Protein AF-A0A952S1M7-F1 (afdb_monomer_lite)

Sequence (148 aa):
MSSLLSVTELRQRFDIDTDVESDRLEPHIQAAERRLRKWVGDTQFEAAVALTGNETDDHALVTDLKNAQAHLAFHFVIYGLNYPFTSKGIVATVMSGEGKEMRKFLTPAETQAVAVQMLELAREIAEPYMLLDGTPTGSFEVVSDGEC

Structure (mmCIF, N/CA/C/O backbone):
data_AF-A0A952S1M7-F1
#
_entry.id   AF-A0A952S1M7-F1
#
loop_
_atom_site.group_PDB
_atom_site.id
_atom_site.type_symbol
_atom_site.label_atom_id
_atom_site.label_alt_id
_atom_site.label_comp_id
_atom_site.label_asym_id
_atom_site.label_entity_id
_atom_site.label_seq_id
_atom_site.pdbx_PDB_ins_code
_atom_site.Cartn_x
_atom_site.Cartn_y
_atom_site.Cartn_z
_atom_site.occupancy
_atom_site.B_iso_or_equiv
_atom_site.auth_seq_id
_atom_site.auth_comp_id
_atom_site.auth_asym_id
_atom_site.auth_atom_id
_atom_site.pdbx_PDB_model_num
ATOM 1 N N . MET A 1 1 ? 1.057 -15.656 -8.505 1.00 43.47 1 MET A N 1
ATOM 2 C CA . MET A 1 1 ? 0.992 -14.202 -8.765 1.00 43.47 1 MET A CA 1
ATOM 3 C C . MET A 1 1 ? 2.174 -13.581 -8.058 1.00 43.47 1 MET A C 1
ATOM 5 O O . MET A 1 1 ? 2.394 -13.929 -6.906 1.00 43.47 1 MET A O 1
ATOM 9 N N . SER A 1 2 ? 2.966 -12.774 -8.754 1.00 56.00 2 SER A N 1
ATOM 10 C CA . SER A 1 2 ? 4.157 -12.155 -8.177 1.00 56.00 2 SER A CA 1
ATOM 11 C C . SER A 1 2 ? 3.783 -10.759 -7.677 1.00 56.00 2 SER A C 1
ATOM 13 O O . SER A 1 2 ? 3.320 -9.940 -8.465 1.00 56.00 2 SER A O 1
ATOM 15 N N . SER A 1 3 ? 3.894 -10.538 -6.367 1.00 68.81 3 SER A N 1
ATOM 16 C CA . SER A 1 3 ? 3.562 -9.281 -5.685 1.00 68.81 3 SER A CA 1
ATOM 17 C C . SER A 1 3 ? 4.843 -8.701 -5.094 1.00 68.81 3 SER A C 1
ATOM 19 O O . SER A 1 3 ? 5.643 -9.455 -4.542 1.00 68.81 3 SER A O 1
ATOM 21 N N . LEU A 1 4 ? 5.022 -7.377 -5.158 1.00 82.38 4 LEU A N 1
ATOM 22 C CA . LEU A 1 4 ? 6.155 -6.696 -4.509 1.00 82.38 4 LEU A CA 1
ATOM 23 C C . LEU A 1 4 ? 6.094 -6.797 -2.979 1.00 82.38 4 LEU A C 1
ATOM 25 O O . LEU A 1 4 ? 7.104 -6.610 -2.302 1.00 82.38 4 LEU A O 1
ATOM 29 N N . LEU A 1 5 ? 4.900 -7.051 -2.437 1.00 88.00 5 LEU A N 1
ATOM 30 C CA . LEU A 1 5 ? 4.610 -7.034 -1.012 1.00 88.00 5 LEU A CA 1
ATOM 31 C C . LEU A 1 5 ? 3.941 -8.338 -0.571 1.00 88.00 5 LEU A C 1
ATOM 33 O O . LEU A 1 5 ? 2.913 -8.742 -1.125 1.00 88.00 5 LEU A O 1
ATOM 37 N N . SER A 1 6 ? 4.494 -8.955 0.469 1.00 89.31 6 SER A N 1
ATOM 38 C CA . SER A 1 6 ? 3.893 -10.091 1.174 1.00 89.31 6 SER A CA 1
ATOM 39 C C . SER A 1 6 ? 3.122 -9.661 2.430 1.00 89.31 6 SER A C 1
ATOM 41 O O . SER A 1 6 ? 3.335 -8.579 2.980 1.00 89.31 6 SER A O 1
ATOM 43 N N . VAL A 1 7 ? 2.251 -10.542 2.938 1.00 87.06 7 VAL A N 1
ATOM 44 C CA . VAL A 1 7 ? 1.542 -10.326 4.214 1.00 87.06 7 VAL A CA 1
ATOM 45 C C . VAL A 1 7 ? 2.526 -10.155 5.375 1.00 87.06 7 VAL A C 1
ATOM 47 O O . VAL A 1 7 ? 2.346 -9.267 6.205 1.00 87.06 7 VAL A O 1
ATOM 50 N N . THR A 1 8 ? 3.584 -10.969 5.426 1.00 88.06 8 THR A N 1
ATOM 51 C CA . THR A 1 8 ? 4.609 -10.903 6.479 1.00 88.06 8 THR A CA 1
ATOM 52 C C . THR A 1 8 ? 5.290 -9.538 6.518 1.00 88.06 8 THR A C 1
ATOM 54 O O . THR A 1 8 ? 5.433 -8.953 7.589 1.00 88.06 8 THR A O 1
ATOM 57 N N . GLU A 1 9 ? 5.655 -8.995 5.359 1.00 87.06 9 GLU A N 1
ATOM 58 C CA . GLU A 1 9 ? 6.293 -7.678 5.266 1.00 87.06 9 GLU A CA 1
ATOM 59 C C . GLU A 1 9 ? 5.338 -6.549 5.648 1.00 87.06 9 GLU A C 1
ATOM 61 O O . GLU A 1 9 ? 5.742 -5.616 6.342 1.00 87.06 9 GLU A O 1
ATOM 66 N N . LEU A 1 10 ? 4.065 -6.640 5.247 1.00 85.38 10 LEU A N 1
ATOM 67 C CA . LEU A 1 10 ? 3.051 -5.668 5.649 1.00 85.38 10 LEU A CA 1
ATOM 68 C C . LEU A 1 10 ? 2.894 -5.637 7.178 1.00 85.38 10 LEU A C 1
ATOM 70 O O . LEU A 1 10 ? 2.843 -4.556 7.763 1.00 85.38 10 LEU A O 1
ATOM 74 N N . ARG A 1 11 ? 2.869 -6.809 7.827 1.00 82.31 11 ARG A N 1
ATOM 75 C CA . ARG A 1 11 ? 2.803 -6.904 9.293 1.00 82.31 11 ARG A CA 1
ATOM 76 C C . ARG A 1 11 ? 4.016 -6.290 9.962 1.00 82.31 11 ARG A C 1
ATOM 78 O O . ARG A 1 11 ? 3.847 -5.466 10.847 1.00 82.31 11 ARG A O 1
ATOM 85 N N . GLN A 1 12 ? 5.215 -6.673 9.531 1.00 83.00 12 GLN A N 1
ATOM 86 C CA . GLN A 1 12 ? 6.461 -6.175 10.115 1.00 83.00 12 GLN A CA 1
ATOM 87 C C . GLN A 1 12 ? 6.584 -4.656 9.985 1.00 83.00 12 GLN A C 1
ATOM 89 O O . GLN A 1 12 ? 7.055 -3.994 10.902 1.00 83.00 12 GLN A O 1
ATOM 94 N N . ARG A 1 13 ? 6.147 -4.096 8.853 1.00 83.75 13 ARG A N 1
ATOM 95 C CA . ARG A 1 13 ? 6.265 -2.663 8.579 1.00 83.75 13 ARG A CA 1
ATOM 96 C C . ARG A 1 13 ? 5.311 -1.798 9.400 1.00 83.75 13 ARG A C 1
ATOM 98 O O . ARG A 1 13 ? 5.680 -0.680 9.743 1.00 83.75 13 ARG A O 1
ATOM 105 N N . PHE A 1 14 ? 4.108 -2.289 9.685 1.00 82.00 14 PHE A N 1
ATOM 106 C CA . PHE A 1 14 ? 3.069 -1.518 10.380 1.00 82.00 14 PHE A CA 1
ATOM 107 C C . PHE A 1 14 ? 2.670 -2.099 11.737 1.00 82.00 14 PHE A C 1
ATOM 109 O O . PHE A 1 14 ? 1.638 -1.709 12.276 1.00 82.00 14 PHE A O 1
ATOM 116 N N . ASP A 1 15 ? 3.467 -3.025 12.272 1.00 76.81 15 ASP A N 1
ATOM 117 C CA . ASP A 1 15 ? 3.229 -3.691 13.556 1.00 76.81 15 ASP A CA 1
ATOM 118 C C . ASP A 1 15 ? 1.805 -4.279 13.669 1.00 76.81 15 ASP A C 1
ATOM 120 O O . ASP A 1 15 ? 1.080 -4.085 14.645 1.00 76.81 15 ASP A O 1
ATOM 124 N N . ILE A 1 16 ? 1.353 -4.961 12.607 1.00 77.50 16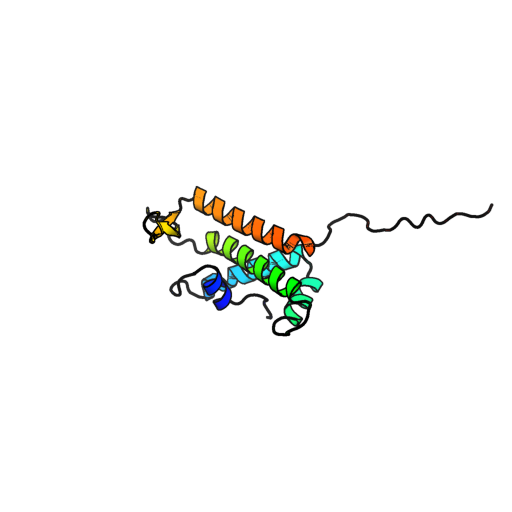 ILE A N 1
ATOM 125 C CA . ILE A 1 16 ? 0.014 -5.569 12.576 1.00 77.50 16 ILE A CA 1
ATOM 126 C C . ILE A 1 16 ? 0.046 -6.891 13.341 1.00 77.50 16 ILE A C 1
ATOM 128 O O . ILE A 1 16 ? 0.708 -7.845 12.917 1.00 77.50 16 ILE A O 1
ATOM 132 N N . ASP A 1 17 ? -0.747 -6.956 14.411 1.00 76.69 17 ASP A N 1
ATOM 133 C CA . ASP A 1 17 ? -0.885 -8.125 15.280 1.00 76.69 17 ASP A CA 1
ATOM 134 C C . ASP A 1 17 ? -1.172 -9.413 14.489 1.00 76.69 17 ASP A C 1
ATOM 136 O O . ASP A 1 17 ? -1.976 -9.433 13.548 1.00 76.69 17 ASP A O 1
ATOM 140 N N . THR A 1 18 ? -0.513 -10.503 14.880 1.00 75.00 18 THR A N 1
ATOM 141 C CA . THR A 1 18 ? -0.686 -11.843 14.308 1.00 75.00 18 THR A CA 1
ATOM 142 C C . THR A 1 18 ? -2.110 -12.381 14.430 1.00 75.00 18 THR A C 1
ATOM 144 O O . THR A 1 18 ? -2.487 -13.223 13.617 1.00 75.00 18 THR A O 1
ATOM 147 N N . ASP A 1 19 ? -2.909 -11.864 15.367 1.00 74.31 19 ASP A N 1
ATOM 148 C CA . ASP A 1 19 ? -4.323 -12.218 15.549 1.00 74.31 19 ASP A CA 1
ATOM 149 C C . ASP A 1 19 ? -5.213 -11.785 14.372 1.00 74.31 19 ASP A C 1
ATOM 151 O O . ASP A 1 19 ? -6.301 -12.327 14.162 1.00 74.31 19 ASP A O 1
ATOM 155 N N . VAL A 1 20 ? -4.783 -10.802 13.575 1.00 75.56 20 VAL A N 1
ATOM 156 C CA . VAL A 1 20 ? -5.457 -10.485 12.311 1.00 75.56 20 VAL A CA 1
ATOM 157 C C . VAL A 1 20 ? -5.130 -11.597 11.327 1.00 75.56 20 VAL A C 1
ATOM 159 O O . VAL A 1 20 ? -3.975 -11.728 10.961 1.00 75.56 20 VAL A O 1
ATOM 162 N N . GLU A 1 21 ? -6.098 -12.378 10.858 1.00 77.75 21 GLU A N 1
ATOM 163 C CA . GLU A 1 21 ? -5.841 -13.461 9.895 1.00 77.75 21 GLU A CA 1
ATOM 164 C C . GLU A 1 21 ? -5.286 -12.942 8.554 1.00 77.75 21 GLU A C 1
ATOM 166 O O . GLU A 1 21 ? -5.701 -11.895 8.051 1.00 77.75 21 GLU A O 1
ATOM 171 N N . SER A 1 22 ? -4.352 -13.685 7.949 1.00 81.00 22 SER A N 1
ATOM 172 C CA . SER A 1 22 ? -3.709 -13.305 6.679 1.00 81.00 22 SER A CA 1
ATOM 173 C C . SER A 1 22 ? -4.710 -13.134 5.532 1.00 81.00 22 SER A C 1
ATOM 175 O O . SER A 1 22 ? -4.612 -12.158 4.788 1.00 81.00 22 SER A O 1
ATOM 177 N N . ASP A 1 23 ? -5.733 -13.987 5.469 1.00 83.81 23 ASP A N 1
ATOM 178 C CA . ASP A 1 23 ? -6.815 -13.945 4.475 1.00 83.81 23 ASP A CA 1
ATOM 179 C C . ASP A 1 23 ? -7.614 -12.630 4.519 1.00 83.81 23 ASP A C 1
ATOM 181 O O . ASP A 1 23 ? -8.260 -12.247 3.543 1.00 83.81 23 ASP A O 1
ATOM 185 N N . ARG A 1 24 ? -7.554 -11.890 5.637 1.00 82.12 24 ARG A N 1
ATOM 186 C CA . ARG A 1 24 ? -8.164 -10.558 5.761 1.00 82.12 24 ARG A CA 1
ATOM 187 C C . ARG A 1 24 ? -7.269 -9.443 5.226 1.00 82.12 24 ARG A C 1
ATOM 189 O O . ARG A 1 24 ? -7.773 -8.372 4.908 1.00 82.12 24 ARG A O 1
ATOM 196 N N . LEU A 1 25 ? -5.960 -9.669 5.125 1.00 85.12 25 LEU A N 1
ATOM 197 C CA . LEU A 1 25 ? -4.978 -8.693 4.640 1.00 85.12 25 LEU A CA 1
ATOM 198 C C . LEU A 1 25 ? -4.731 -8.826 3.133 1.00 85.12 25 LEU A C 1
ATOM 200 O O . LEU A 1 25 ? -4.546 -7.819 2.446 1.00 85.12 25 LEU A O 1
ATOM 204 N N . GLU A 1 26 ? -4.769 -10.046 2.599 1.00 90.38 26 GLU A N 1
ATOM 205 C CA . GLU A 1 26 ? -4.526 -10.323 1.178 1.00 90.38 26 GLU A CA 1
ATOM 206 C C . GLU A 1 26 ? -5.407 -9.509 0.212 1.00 90.38 26 GLU A C 1
ATOM 208 O O . GLU A 1 26 ? -4.857 -8.931 -0.732 1.00 90.38 26 GLU A O 1
ATOM 213 N N . PRO A 1 27 ? -6.731 -9.349 0.431 1.00 89.75 27 PRO A N 1
ATOM 214 C CA . PRO A 1 27 ? -7.569 -8.545 -0.459 1.00 89.75 27 PRO A CA 1
ATOM 215 C C . PRO A 1 27 ? -7.129 -7.079 -0.532 1.00 89.75 27 PRO A C 1
ATOM 217 O O . PRO A 1 27 ? -7.266 -6.438 -1.579 1.00 89.75 27 PRO A O 1
ATOM 220 N N . HIS A 1 28 ? -6.576 -6.544 0.559 1.00 90.38 28 HIS A N 1
ATOM 221 C CA . HIS A 1 28 ? -6.081 -5.172 0.636 1.00 90.38 28 HIS A CA 1
ATOM 222 C C . HIS A 1 28 ? -4.734 -5.009 -0.063 1.00 90.38 28 HIS A C 1
ATOM 224 O O . HIS A 1 28 ? -4.541 -4.023 -0.773 1.00 90.38 28 HIS A O 1
ATOM 230 N N . ILE A 1 29 ? -3.849 -6.003 0.047 1.00 91.69 29 ILE A N 1
ATOM 231 C CA . ILE A 1 29 ? -2.599 -6.052 -0.724 1.00 91.69 29 ILE A CA 1
ATOM 232 C C . ILE A 1 29 ? -2.908 -6.102 -2.225 1.00 91.69 29 ILE A C 1
ATOM 234 O O . ILE A 1 29 ? -2.321 -5.345 -2.997 1.00 91.69 29 ILE A O 1
ATOM 238 N N . GLN A 1 30 ? -3.882 -6.915 -2.641 1.00 91.81 30 GLN A N 1
ATOM 239 C CA . GLN A 1 30 ? -4.312 -6.987 -4.040 1.00 91.81 30 GLN A CA 1
ATOM 240 C C . GLN A 1 30 ? -4.987 -5.691 -4.515 1.00 91.81 30 GLN A C 1
ATOM 242 O O . GLN A 1 30 ? -4.824 -5.280 -5.664 1.00 91.81 30 GLN A O 1
ATOM 247 N N . ALA A 1 31 ? -5.769 -5.029 -3.659 1.00 91.38 31 ALA A N 1
ATOM 248 C CA . ALA A 1 31 ? -6.353 -3.727 -3.980 1.00 91.38 31 ALA A CA 1
ATOM 249 C C . ALA A 1 31 ? -5.272 -2.651 -4.160 1.00 91.38 31 ALA A C 1
ATOM 251 O O . ALA A 1 31 ? -5.344 -1.876 -5.117 1.00 91.38 31 ALA A O 1
ATOM 252 N N . ALA A 1 32 ? -4.260 -2.649 -3.291 1.00 92.56 32 ALA A N 1
ATOM 253 C CA . ALA A 1 32 ? -3.089 -1.789 -3.396 1.00 92.56 32 ALA A CA 1
ATOM 254 C C . ALA A 1 32 ? -2.302 -2.048 -4.680 1.00 92.56 32 ALA A C 1
ATOM 256 O O . ALA A 1 32 ? -1.997 -1.096 -5.390 1.00 92.56 32 ALA A O 1
ATOM 257 N N . GLU A 1 33 ? -2.063 -3.314 -5.030 1.00 92.94 33 GLU A N 1
ATOM 258 C CA . GLU A 1 33 ? -1.413 -3.698 -6.286 1.00 92.94 33 GLU A CA 1
ATOM 259 C C . GLU A 1 33 ? -2.160 -3.123 -7.494 1.00 92.94 33 GLU A C 1
ATOM 261 O O . GLU A 1 33 ? -1.586 -2.400 -8.306 1.00 92.94 33 GLU A O 1
ATOM 266 N N . ARG A 1 34 ? -3.472 -3.380 -7.589 1.00 92.62 34 ARG A N 1
ATOM 267 C CA . ARG A 1 34 ? -4.302 -2.871 -8.692 1.00 92.62 34 ARG A CA 1
ATOM 268 C C . ARG A 1 34 ? -4.289 -1.347 -8.768 1.00 92.62 34 ARG A C 1
ATOM 270 O O . ARG A 1 34 ? -4.367 -0.791 -9.861 1.00 92.62 34 ARG A O 1
ATOM 277 N N . ARG A 1 35 ? -4.255 -0.658 -7.623 1.00 92.88 35 ARG A N 1
ATOM 278 C CA . ARG A 1 35 ? -4.210 0.808 -7.582 1.00 92.88 35 ARG A CA 1
ATOM 279 C C . ARG A 1 35 ? -2.847 1.334 -8.018 1.00 92.88 35 ARG A C 1
ATOM 281 O O . ARG A 1 35 ? -2.820 2.271 -8.808 1.00 92.88 35 ARG A O 1
ATOM 288 N N . LEU A 1 36 ? -1.763 0.715 -7.560 1.00 92.81 36 LEU A N 1
ATOM 289 C CA . LEU A 1 36 ? -0.401 1.103 -7.907 1.00 92.81 36 LEU A CA 1
ATOM 290 C C . LEU A 1 36 ? -0.107 0.854 -9.390 1.00 92.81 36 LEU A C 1
ATOM 292 O O . LEU A 1 36 ? 0.394 1.753 -10.054 1.00 92.81 36 LEU A O 1
ATOM 296 N N . ARG A 1 37 ? -0.527 -0.289 -9.949 1.00 93.25 37 ARG A N 1
ATOM 297 C CA . ARG A 1 37 ? -0.460 -0.568 -11.398 1.00 93.25 37 ARG A CA 1
ATOM 298 C C . ARG A 1 37 ? -1.142 0.511 -12.238 1.00 93.25 37 ARG A C 1
ATOM 300 O O . ARG A 1 37 ? -0.618 0.912 -13.267 1.00 93.25 37 ARG A O 1
ATOM 307 N N . LYS A 1 38 ? -2.282 1.041 -11.780 1.00 91.62 38 LYS A N 1
ATOM 308 C CA . LYS A 1 38 ? -2.954 2.171 -12.449 1.00 91.62 38 LYS A CA 1
ATOM 309 C C . LYS A 1 38 ? -2.177 3.483 -12.362 1.00 91.62 38 LYS A C 1
ATOM 311 O O . LYS A 1 38 ? -2.416 4.355 -13.183 1.00 91.62 38 LYS A O 1
ATOM 316 N N . TRP A 1 39 ? -1.332 3.654 -11.349 1.00 91.88 39 TRP A N 1
ATOM 317 C CA . TRP A 1 39 ? -0.512 4.852 -11.195 1.00 91.88 39 TRP A CA 1
ATOM 318 C C . TRP A 1 39 ? 0.743 4.791 -12.050 1.00 91.88 39 TRP A C 1
ATOM 320 O O . TRP A 1 39 ? 1.005 5.749 -12.758 1.00 91.88 39 TRP A O 1
ATOM 330 N N . VAL A 1 40 ? 1.491 3.689 -12.006 1.00 90.56 40 VAL A N 1
ATOM 331 C CA . VAL A 1 40 ? 2.826 3.591 -12.632 1.00 90.56 40 VAL A CA 1
ATOM 332 C C . VAL A 1 40 ? 2.833 2.832 -13.963 1.00 90.56 40 VAL A C 1
ATOM 334 O O . VAL A 1 40 ? 3.827 2.831 -14.681 1.00 90.56 40 VAL A O 1
ATOM 337 N N . GLY A 1 41 ? 1.717 2.192 -14.313 1.00 90.75 41 GLY A N 1
ATOM 338 C CA . GLY A 1 41 ? 1.595 1.316 -15.474 1.00 90.75 41 GLY A CA 1
ATOM 339 C C . GLY A 1 41 ? 2.046 -0.118 -15.193 1.00 90.75 41 GLY A C 1
ATOM 340 O O . GLY A 1 41 ? 2.923 -0.373 -14.365 1.00 90.75 41 GLY A O 1
ATOM 341 N N . ASP A 1 42 ? 1.450 -1.073 -15.912 1.00 89.50 42 ASP A N 1
ATOM 342 C CA . ASP A 1 42 ? 1.762 -2.498 -15.748 1.00 89.50 42 ASP A CA 1
ATOM 343 C C . ASP A 1 42 ? 3.226 -2.811 -16.078 1.00 89.50 42 ASP A C 1
ATOM 345 O O . ASP A 1 42 ? 3.863 -3.556 -15.341 1.00 89.50 42 ASP A O 1
ATOM 349 N N . THR A 1 43 ? 3.795 -2.176 -17.110 1.00 87.00 43 THR A N 1
ATOM 350 C CA . THR A 1 43 ? 5.196 -2.378 -17.512 1.00 87.00 43 THR A CA 1
ATOM 351 C C . THR A 1 43 ? 6.178 -2.024 -16.395 1.00 87.00 43 THR A C 1
ATOM 353 O O . THR A 1 43 ? 7.063 -2.818 -16.081 1.00 87.00 43 THR A O 1
ATOM 356 N N . GLN A 1 44 ? 6.019 -0.852 -15.769 1.00 86.44 44 GLN A N 1
ATOM 357 C CA . GLN A 1 44 ? 6.914 -0.396 -14.701 1.00 86.44 44 GLN A CA 1
ATOM 358 C C . GLN A 1 44 ? 6.768 -1.268 -13.451 1.00 86.44 44 GLN A C 1
ATOM 360 O O . GLN A 1 44 ? 7.753 -1.609 -12.795 1.00 86.44 44 GLN A O 1
ATOM 365 N N . PHE A 1 45 ? 5.530 -1.661 -13.140 1.00 88.56 45 PHE A N 1
ATOM 366 C CA . PHE A 1 45 ? 5.246 -2.544 -12.019 1.00 88.56 45 PHE A CA 1
ATOM 367 C C . PHE A 1 45 ? 5.877 -3.931 -12.220 1.00 88.56 45 PHE A C 1
ATOM 369 O O . PHE A 1 45 ? 6.538 -4.448 -11.322 1.00 88.56 45 PHE A O 1
ATOM 376 N N . GLU A 1 46 ? 5.722 -4.530 -13.400 1.00 88.94 46 GLU A N 1
ATOM 377 C CA . GLU A 1 46 ? 6.291 -5.844 -13.717 1.00 88.94 46 GLU A CA 1
ATOM 378 C C . GLU A 1 46 ? 7.820 -5.825 -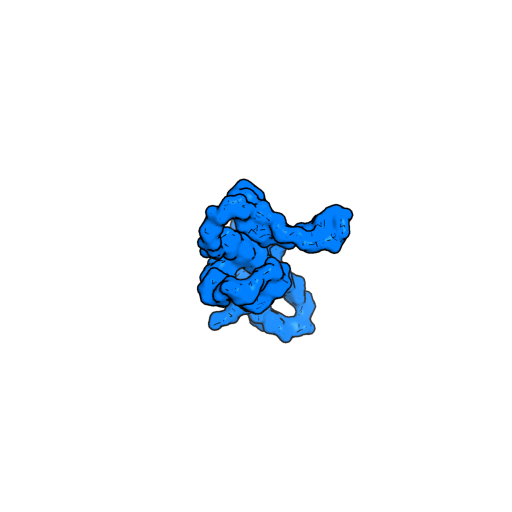13.772 1.00 88.94 46 GLU A C 1
ATOM 380 O O . GLU A 1 46 ? 8.450 -6.776 -13.304 1.00 88.94 46 GLU A O 1
ATOM 385 N N . ALA A 1 47 ? 8.421 -4.731 -14.249 1.00 84.69 47 ALA A N 1
ATOM 386 C CA . ALA A 1 47 ? 9.865 -4.527 -14.181 1.00 84.69 47 ALA A CA 1
ATOM 387 C C . ALA A 1 47 ? 10.363 -4.551 -12.726 1.00 84.69 47 ALA A C 1
ATOM 389 O O . ALA A 1 47 ? 11.290 -5.293 -12.404 1.00 84.69 47 ALA A O 1
ATOM 390 N N . ALA A 1 48 ? 9.700 -3.828 -11.819 1.00 86.75 48 ALA A N 1
ATOM 391 C CA . ALA A 1 48 ? 10.053 -3.840 -10.399 1.00 86.75 48 ALA A CA 1
ATOM 392 C C . ALA A 1 48 ? 9.880 -5.230 -9.759 1.00 86.75 48 ALA A C 1
ATOM 394 O O . ALA A 1 48 ? 10.696 -5.666 -8.944 1.00 86.75 48 ALA A O 1
ATOM 395 N N . VAL A 1 49 ? 8.839 -5.965 -10.154 1.00 87.00 49 VAL A N 1
ATOM 396 C CA . VAL A 1 49 ? 8.608 -7.334 -9.681 1.00 87.00 49 VAL A CA 1
ATOM 397 C C . VAL A 1 49 ? 9.727 -8.274 -10.134 1.00 87.00 49 VAL A C 1
ATOM 399 O O . VAL A 1 49 ? 10.215 -9.067 -9.331 1.00 87.00 49 VAL A O 1
ATOM 402 N N . ALA A 1 50 ? 10.165 -8.178 -11.390 1.00 84.69 50 ALA A N 1
ATOM 403 C CA . ALA A 1 50 ? 11.245 -9.005 -11.933 1.00 84.69 50 ALA A CA 1
ATOM 404 C C . ALA A 1 50 ? 12.605 -8.740 -11.261 1.00 84.69 50 ALA A C 1
ATOM 406 O O . ALA A 1 50 ? 13.463 -9.622 -11.226 1.00 84.69 50 ALA A O 1
ATOM 407 N N . LEU A 1 51 ? 12.790 -7.541 -10.710 1.00 82.44 51 LEU A N 1
ATOM 408 C CA . LEU A 1 51 ? 13.994 -7.126 -9.990 1.00 82.44 51 LEU A CA 1
ATOM 409 C C . LEU A 1 51 ? 13.961 -7.476 -8.492 1.00 82.44 51 LEU A C 1
ATOM 411 O O . LEU A 1 51 ? 14.966 -7.330 -7.798 1.00 82.44 51 LEU A O 1
ATOM 415 N N . THR A 1 52 ? 12.829 -7.959 -7.972 1.00 75.19 52 THR A N 1
ATOM 416 C CA . THR A 1 52 ? 12.694 -8.302 -6.552 1.00 75.19 52 THR A CA 1
ATOM 417 C C . THR A 1 52 ? 13.608 -9.480 -6.194 1.00 75.19 52 THR A C 1
ATOM 419 O O . THR A 1 52 ? 13.420 -10.591 -6.683 1.00 75.19 52 THR A O 1
ATOM 422 N N . GLY A 1 53 ? 14.583 -9.244 -5.310 1.00 65.69 53 GLY A N 1
ATOM 423 C CA . GLY A 1 53 ? 15.560 -10.250 -4.871 1.00 65.69 53 GLY A CA 1
ATOM 424 C C . GLY A 1 53 ? 16.901 -10.226 -5.614 1.00 65.69 53 GLY A C 1
ATOM 425 O O . GLY A 1 53 ? 17.769 -11.028 -5.281 1.00 65.69 53 GLY A O 1
ATOM 426 N N . ASN A 1 54 ? 17.092 -9.307 -6.569 1.00 62.56 54 ASN A N 1
ATOM 427 C CA . ASN A 1 54 ? 18.381 -9.071 -7.221 1.00 62.56 54 ASN A CA 1
ATOM 428 C C . ASN A 1 54 ? 19.085 -7.846 -6.611 1.00 62.56 54 ASN A C 1
ATOM 430 O O . ASN A 1 54 ? 18.505 -6.767 -6.514 1.00 62.56 54 ASN A O 1
ATOM 434 N N . GLU A 1 55 ? 20.350 -8.007 -6.218 1.00 53.62 55 GLU A N 1
ATOM 435 C CA . GLU A 1 55 ? 21.213 -6.947 -5.669 1.00 53.62 55 GLU A CA 1
ATOM 436 C C . GLU A 1 55 ? 21.807 -6.066 -6.789 1.00 53.62 55 GLU A C 1
ATOM 438 O O . GLU A 1 55 ? 23.017 -6.039 -7.003 1.00 53.62 55 GLU A O 1
ATOM 443 N N . THR A 1 56 ? 20.968 -5.376 -7.562 1.00 53.28 56 THR A N 1
ATOM 444 C CA . THR A 1 56 ? 21.418 -4.447 -8.623 1.00 53.28 56 THR A CA 1
ATOM 445 C C . THR A 1 56 ? 20.899 -3.022 -8.402 1.00 53.28 56 THR A C 1
ATOM 447 O O . THR A 1 56 ? 19.927 -2.824 -7.676 1.00 53.28 56 THR A O 1
ATOM 450 N N . ASP A 1 57 ? 21.547 -2.035 -9.037 1.00 50.91 57 ASP A N 1
ATOM 451 C CA . ASP A 1 57 ? 21.384 -0.579 -8.827 1.00 50.91 57 ASP A CA 1
ATOM 452 C C . ASP A 1 57 ? 19.944 -0.020 -8.961 1.00 50.91 57 ASP A C 1
ATOM 454 O O . ASP A 1 57 ? 19.655 1.045 -8.418 1.00 50.91 57 ASP A O 1
ATOM 458 N N . ASP A 1 58 ? 18.997 -0.754 -9.562 1.00 55.72 58 ASP A N 1
ATOM 459 C CA . ASP A 1 58 ? 17.554 -0.417 -9.594 1.00 55.72 58 ASP A CA 1
ATOM 460 C C . ASP A 1 58 ? 16.823 -0.641 -8.246 1.00 55.72 58 ASP A C 1
ATOM 462 O O . ASP A 1 58 ? 15.590 -0.712 -8.167 1.00 55.72 58 ASP A O 1
ATOM 466 N N . HIS A 1 59 ? 17.574 -0.717 -7.145 1.00 67.81 59 HIS A N 1
ATOM 467 C CA . HIS A 1 59 ? 17.050 -0.906 -5.794 1.00 67.81 59 HIS A CA 1
ATOM 468 C C . HIS A 1 59 ? 16.070 0.205 -5.385 1.00 67.81 59 HIS A C 1
ATOM 470 O O . HIS A 1 59 ? 15.149 -0.057 -4.610 1.00 67.81 59 HIS A O 1
ATOM 476 N N . ALA A 1 60 ? 16.231 1.425 -5.915 1.00 80.56 60 ALA A N 1
ATOM 477 C CA . ALA A 1 60 ? 15.353 2.558 -5.619 1.00 80.56 60 ALA A CA 1
ATOM 478 C C . ALA A 1 60 ? 13.923 2.323 -6.127 1.00 80.56 60 ALA A C 1
ATOM 480 O O . ALA A 1 60 ? 12.994 2.371 -5.329 1.00 80.56 60 ALA A O 1
ATOM 481 N N . LEU A 1 61 ? 13.746 1.937 -7.398 1.00 84.38 61 LEU A N 1
ATOM 482 C CA . LEU A 1 61 ? 12.426 1.657 -7.975 1.00 84.38 61 LEU A CA 1
ATOM 483 C C . LEU A 1 61 ? 11.691 0.561 -7.196 1.00 84.38 61 LEU A C 1
ATOM 485 O O . LEU A 1 61 ? 10.535 0.728 -6.811 1.00 84.38 61 LEU A O 1
ATOM 489 N N . VAL A 1 62 ? 12.360 -0.571 -6.956 1.00 87.88 62 VAL A N 1
ATOM 490 C CA . VAL A 1 62 ? 11.757 -1.707 -6.242 1.00 87.88 62 VAL A CA 1
ATOM 491 C C . VAL A 1 62 ? 11.399 -1.309 -4.813 1.00 87.88 62 VAL A C 1
ATOM 493 O O . VAL A 1 62 ? 10.299 -1.608 -4.348 1.00 87.88 62 VAL A O 1
ATOM 496 N N . THR A 1 63 ? 12.304 -0.611 -4.123 1.00 87.50 63 THR A N 1
ATOM 497 C CA . THR A 1 63 ? 12.084 -0.150 -2.748 1.00 87.50 63 THR A CA 1
ATOM 498 C C . THR A 1 63 ? 10.924 0.834 -2.682 1.00 87.50 63 THR A C 1
ATOM 500 O O . THR A 1 63 ? 10.028 0.653 -1.860 1.00 87.50 63 THR A O 1
ATOM 503 N N . ASP A 1 64 ? 10.891 1.826 -3.564 1.00 90.94 64 ASP A N 1
ATOM 504 C CA . ASP A 1 64 ? 9.863 2.860 -3.590 1.00 90.94 64 ASP A CA 1
ATOM 505 C C . ASP A 1 64 ? 8.499 2.273 -3.936 1.00 90.94 64 ASP A C 1
ATOM 507 O O . ASP A 1 64 ? 7.542 2.476 -3.192 1.00 90.94 64 ASP A O 1
ATOM 511 N N . LEU A 1 65 ? 8.388 1.458 -4.988 1.00 91.44 65 LEU A N 1
ATOM 512 C CA . LEU A 1 65 ? 7.107 0.846 -5.348 1.00 91.44 65 LEU A CA 1
ATOM 513 C C . LEU A 1 65 ? 6.616 -0.137 -4.283 1.00 91.44 65 LEU A C 1
ATOM 515 O O . LEU A 1 65 ? 5.420 -0.174 -3.982 1.00 91.44 65 LEU A O 1
ATOM 519 N N . LYS A 1 66 ? 7.519 -0.874 -3.632 1.00 91.62 66 LYS A N 1
ATOM 520 C CA . LYS A 1 66 ? 7.177 -1.713 -2.476 1.00 91.62 66 LYS A CA 1
ATOM 521 C C . LYS A 1 66 ? 6.719 -0.878 -1.279 1.00 91.62 66 LYS A C 1
ATOM 523 O O . LYS A 1 66 ? 5.775 -1.256 -0.583 1.00 91.62 66 LYS A O 1
ATOM 528 N N . ASN A 1 67 ? 7.344 0.275 -1.041 1.00 91.00 67 ASN A N 1
ATOM 529 C CA . ASN A 1 67 ? 6.939 1.229 -0.009 1.00 91.00 67 ASN A CA 1
ATOM 530 C C . ASN A 1 67 ? 5.572 1.834 -0.303 1.00 91.00 67 ASN A C 1
ATOM 532 O O . ASN A 1 67 ? 4.709 1.820 0.579 1.00 91.00 67 ASN A O 1
ATOM 536 N N . ALA A 1 68 ? 5.344 2.287 -1.529 1.00 92.81 68 ALA A N 1
ATOM 537 C CA . ALA A 1 68 ? 4.067 2.811 -1.980 1.00 92.81 68 ALA A CA 1
ATOM 538 C C . ALA A 1 68 ? 2.960 1.757 -1.846 1.00 92.81 68 ALA A C 1
ATOM 540 O O . ALA A 1 68 ? 1.912 2.043 -1.266 1.00 92.81 68 ALA A O 1
ATOM 541 N N . GLN A 1 69 ? 3.202 0.514 -2.286 1.00 93.44 69 GLN A N 1
ATOM 542 C CA . GLN A 1 69 ? 2.227 -0.571 -2.152 1.00 93.44 69 GLN A CA 1
ATOM 543 C C . GLN A 1 69 ? 1.905 -0.869 -0.684 1.00 93.44 69 GLN A C 1
ATOM 545 O O . GLN A 1 69 ? 0.744 -1.104 -0.360 1.00 93.44 69 GLN A O 1
ATOM 550 N N . ALA A 1 70 ? 2.895 -0.830 0.212 1.00 91.38 70 ALA A N 1
ATOM 551 C CA . ALA A 1 70 ? 2.679 -1.065 1.637 1.00 91.38 70 ALA A CA 1
ATOM 552 C C . ALA A 1 70 ? 1.775 0.004 2.270 1.00 91.38 70 ALA A C 1
ATOM 554 O O . ALA A 1 70 ? 0.810 -0.341 2.952 1.00 91.38 70 ALA A O 1
ATOM 555 N N . HIS A 1 71 ? 2.028 1.286 1.996 1.00 91.62 71 HIS A N 1
ATOM 556 C CA . HIS A 1 71 ? 1.203 2.387 2.506 1.00 91.62 71 HIS A CA 1
ATOM 557 C C . HIS A 1 71 ? -0.218 2.366 1.916 1.00 91.62 71 HIS A C 1
ATOM 559 O O . HIS A 1 71 ? -1.196 2.530 2.647 1.00 91.62 71 HIS A O 1
ATOM 565 N N . LEU A 1 72 ? -0.361 2.057 0.621 1.00 92.31 72 LEU A N 1
ATOM 566 C CA . LEU A 1 72 ? -1.663 1.835 -0.025 1.00 92.31 72 LEU A CA 1
ATOM 567 C C . LEU A 1 72 ? -2.424 0.651 0.582 1.00 92.31 72 LEU A C 1
ATOM 569 O O . LEU A 1 72 ? -3.630 0.736 0.812 1.00 92.31 72 LEU A O 1
ATOM 573 N N . ALA A 1 73 ? -1.737 -0.462 0.835 1.00 91.12 73 ALA A N 1
ATOM 574 C CA . ALA A 1 73 ? -2.344 -1.631 1.458 1.00 91.12 73 ALA A CA 1
ATOM 575 C C . ALA A 1 73 ? -2.835 -1.275 2.859 1.00 91.12 73 ALA A C 1
ATOM 577 O O . ALA A 1 73 ? -3.980 -1.574 3.188 1.00 91.12 73 ALA A O 1
ATOM 578 N N . PHE A 1 74 ? -2.029 -0.556 3.643 1.00 87.44 74 PHE A N 1
ATOM 579 C CA . PHE A 1 74 ? -2.418 -0.109 4.975 1.00 87.44 74 PHE A CA 1
ATOM 580 C C . PHE A 1 74 ? -3.618 0.854 4.952 1.00 87.44 74 PHE A C 1
ATOM 582 O O . PHE A 1 74 ? -4.543 0.694 5.747 1.00 87.44 74 PHE A O 1
ATOM 589 N N . HIS A 1 75 ? -3.679 1.775 3.984 1.00 89.62 75 HIS A N 1
ATOM 590 C CA . HIS A 1 75 ? -4.860 2.613 3.740 1.00 89.62 75 HIS A CA 1
ATOM 591 C C . HIS A 1 75 ? -6.138 1.773 3.561 1.00 89.62 75 HIS A C 1
ATOM 593 O O . HIS A 1 75 ? -7.160 2.052 4.188 1.00 89.62 75 HIS A O 1
ATOM 599 N N . PHE A 1 76 ? -6.091 0.710 2.752 1.00 88.00 76 PHE A N 1
ATOM 600 C CA . PHE A 1 76 ? -7.248 -0.172 2.564 1.00 88.00 76 PHE A CA 1
ATOM 601 C C . PHE A 1 76 ? -7.552 -1.037 3.791 1.00 88.00 76 PHE A C 1
ATOM 603 O O . PHE A 1 76 ? -8.723 -1.244 4.113 1.00 88.00 76 PHE A O 1
ATOM 610 N N . VAL A 1 77 ? -6.519 -1.508 4.490 1.00 85.12 77 VAL A N 1
ATOM 611 C CA . VAL A 1 77 ? -6.628 -2.287 5.732 1.00 85.12 77 VAL A CA 1
ATOM 612 C C . VAL A 1 77 ? -7.359 -1.494 6.815 1.00 85.12 77 VAL A C 1
ATOM 614 O O . VAL A 1 77 ? -8.246 -2.052 7.460 1.00 85.12 77 VAL A O 1
ATOM 617 N N . ILE A 1 78 ? -7.058 -0.199 6.979 1.00 81.12 78 ILE A N 1
ATOM 618 C CA . ILE A 1 78 ? -7.714 0.669 7.973 1.00 81.12 78 ILE A CA 1
ATOM 619 C C . ILE A 1 78 ? -9.242 0.661 7.807 1.00 81.12 78 ILE A C 1
ATOM 621 O O . ILE A 1 78 ? -9.969 0.622 8.799 1.00 81.12 78 ILE A O 1
ATOM 625 N N . TYR A 1 79 ? -9.740 0.649 6.568 1.00 73.25 79 TYR A N 1
ATOM 626 C CA . TYR A 1 79 ? -11.179 0.608 6.295 1.00 73.25 79 TYR A CA 1
ATOM 627 C C . TYR A 1 79 ? -11.767 -0.806 6.280 1.00 73.25 79 TYR A C 1
ATOM 629 O O . TYR A 1 79 ? -12.932 -0.991 6.631 1.00 73.25 79 TYR A O 1
ATOM 637 N N . GLY A 1 80 ? -11.004 -1.802 5.832 1.00 64.25 80 GLY A N 1
ATOM 638 C CA . GLY A 1 80 ? -11.508 -3.157 5.618 1.00 64.25 80 GLY A CA 1
ATOM 639 C C . GLY A 1 80 ? -11.444 -4.062 6.839 1.00 64.25 80 GLY A C 1
ATOM 640 O O . GLY A 1 80 ? -12.265 -4.974 6.968 1.00 64.25 80 GLY A O 1
ATOM 641 N N . LEU A 1 81 ? -10.529 -3.797 7.774 1.00 62.84 81 LEU A N 1
ATOM 642 C CA . LEU A 1 81 ? -10.430 -4.615 8.974 1.00 62.84 81 LEU A CA 1
ATOM 643 C C . LEU A 1 81 ? -11.551 -4.382 9.971 1.00 62.84 81 LEU A C 1
ATOM 645 O O . LEU A 1 81 ? -11.664 -5.262 10.820 1.00 62.84 81 LEU A O 1
ATOM 649 N N . ASN A 1 82 ? -12.360 -3.311 9.839 1.00 46.06 82 ASN A N 1
ATOM 650 C CA . ASN A 1 82 ? -13.603 -3.017 10.579 1.00 46.06 82 ASN A CA 1
ATOM 651 C C . ASN A 1 82 ? -13.858 -3.999 11.736 1.00 46.06 82 ASN A C 1
ATOM 653 O O . ASN A 1 82 ? -14.796 -4.798 11.726 1.00 46.06 82 ASN A O 1
ATOM 657 N N . TYR A 1 83 ? -12.975 -3.969 12.735 1.00 43.25 83 TYR A N 1
ATOM 658 C CA . TYR A 1 83 ? -13.289 -4.539 14.027 1.00 43.25 83 TYR A CA 1
ATOM 659 C C . TYR A 1 83 ? -14.402 -3.647 14.576 1.00 43.25 83 TYR A C 1
ATOM 661 O O . TYR A 1 83 ? -14.419 -2.451 14.259 1.00 43.25 83 TYR A O 1
ATOM 669 N N . PRO A 1 84 ? -15.370 -4.195 15.330 1.00 34.75 84 PRO A N 1
ATOM 670 C CA . PRO A 1 84 ? -16.453 -3.389 15.870 1.00 34.75 84 PRO A CA 1
ATOM 671 C C . PRO A 1 84 ? -15.861 -2.130 16.502 1.00 34.75 84 PRO A C 1
ATOM 673 O O . PRO A 1 84 ? -14.916 -2.226 17.288 1.00 34.75 84 PRO A O 1
ATOM 676 N N . PHE A 1 85 ? -16.397 -0.963 16.127 1.00 37.19 85 PHE A N 1
ATOM 677 C CA . PHE A 1 85 ? -16.159 0.294 16.825 1.00 37.19 85 PHE A CA 1
ATOM 678 C C . PHE A 1 85 ? -16.572 0.082 18.281 1.00 37.19 85 PHE A C 1
ATOM 680 O O . PHE A 1 85 ? -17.723 0.278 18.666 1.00 37.19 85 PHE A O 1
ATOM 687 N N . THR A 1 86 ? -15.650 -0.411 19.100 1.00 39.84 86 THR A N 1
ATOM 688 C CA . THR A 1 86 ? -15.831 -0.409 20.541 1.00 39.84 86 THR A CA 1
ATOM 689 C C . THR A 1 86 ? -15.701 1.041 20.990 1.00 39.84 86 THR A C 1
ATOM 691 O O . THR A 1 86 ? -15.053 1.847 20.322 1.00 39.84 86 THR A O 1
ATOM 694 N N . SER A 1 87 ? -16.253 1.386 22.151 1.00 35.91 87 SER A N 1
ATOM 695 C CA . SER A 1 87 ? -16.079 2.700 22.795 1.00 35.91 87 SER A CA 1
ATOM 696 C C . SER A 1 87 ? -14.616 3.091 23.067 1.00 35.91 87 SER A C 1
ATOM 698 O O . SER A 1 87 ? -14.360 4.106 23.709 1.00 35.91 87 SER A O 1
ATOM 700 N N . LYS A 1 88 ? -13.665 2.266 22.618 1.00 38.69 88 LYS A N 1
ATOM 701 C CA . LYS A 1 88 ? -12.238 2.455 22.745 1.00 38.69 88 LYS A CA 1
ATOM 702 C C . LYS A 1 88 ? -11.659 3.005 21.432 1.00 38.69 88 LYS A C 1
ATOM 704 O O . LYS A 1 88 ? -11.270 4.153 21.498 1.00 38.69 88 LYS A O 1
ATOM 709 N N . GLY A 1 89 ? -11.695 2.349 20.259 1.00 41.03 89 GLY A N 1
ATOM 710 C CA . GLY A 1 89 ? -11.245 2.901 18.943 1.00 41.03 89 GLY A CA 1
ATOM 711 C C . GLY A 1 89 ? -10.186 2.034 18.219 1.00 41.03 89 GLY A C 1
ATOM 712 O O . GLY A 1 89 ? -10.104 0.845 18.518 1.00 41.03 89 GLY A O 1
ATOM 713 N N . ILE A 1 90 ? -9.382 2.576 17.282 1.00 47.78 90 ILE A N 1
ATOM 714 C CA . ILE A 1 90 ? -8.256 1.852 16.615 1.00 47.78 90 ILE A CA 1
ATOM 715 C C . ILE A 1 90 ? -6.968 1.990 17.424 1.00 47.78 90 ILE A C 1
ATOM 717 O O . ILE A 1 90 ? -6.581 3.109 17.725 1.00 47.78 90 ILE A O 1
ATOM 721 N N . VAL A 1 91 ? -6.275 0.895 17.740 1.00 46.84 91 VAL A N 1
ATOM 722 C CA . VAL A 1 91 ? -5.022 0.949 18.511 1.00 46.84 91 VAL A CA 1
ATOM 723 C C . VAL A 1 91 ? -3.867 1.477 17.652 1.00 46.84 91 VAL A C 1
ATOM 725 O O . VAL A 1 91 ? -3.416 0.799 16.739 1.00 46.84 91 VAL A O 1
ATOM 728 N N . ALA A 1 92 ? -3.370 2.667 17.981 1.00 46.75 92 ALA A N 1
ATOM 729 C CA . ALA A 1 92 ? -2.075 3.185 17.566 1.00 46.75 92 ALA A CA 1
ATOM 730 C C . ALA A 1 92 ? -1.120 3.136 18.768 1.00 46.75 92 ALA A C 1
ATOM 732 O O . ALA A 1 92 ? -1.440 3.646 19.849 1.00 46.75 92 ALA A O 1
ATOM 733 N N . THR A 1 93 ? 0.045 2.517 18.596 1.00 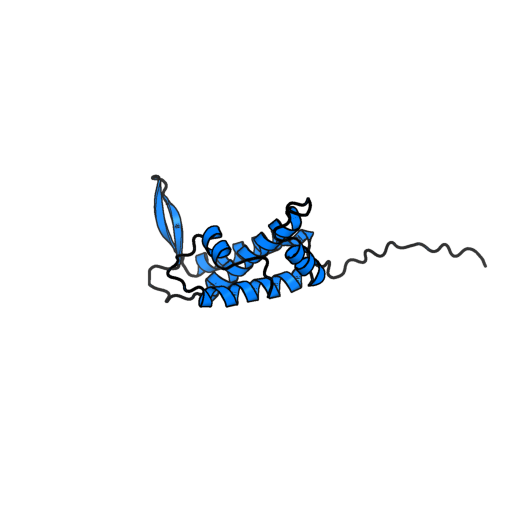47.09 93 THR A N 1
ATOM 734 C CA . THR A 1 93 ? 1.109 2.529 19.604 1.00 47.09 93 THR A CA 1
ATOM 735 C C . THR A 1 93 ? 1.765 3.904 19.587 1.00 47.09 93 THR A C 1
ATOM 737 O O . THR A 1 93 ? 2.360 4.306 18.591 1.00 47.09 93 THR A O 1
ATOM 740 N N . VAL A 1 94 ? 1.624 4.659 20.677 1.00 42.19 94 VAL A N 1
ATOM 741 C CA . VAL A 1 94 ? 2.270 5.967 20.842 1.00 42.19 94 VAL A CA 1
ATOM 742 C C . VAL A 1 94 ? 3.185 5.919 22.056 1.00 42.19 94 VAL A C 1
ATOM 744 O O . VAL A 1 94 ? 2.824 5.378 23.105 1.00 42.19 94 VAL A O 1
ATOM 747 N N . MET A 1 95 ? 4.367 6.514 21.920 1.00 40.69 95 MET A N 1
ATOM 748 C CA . MET A 1 95 ? 5.279 6.726 23.039 1.00 40.69 95 MET A CA 1
ATOM 749 C C . MET A 1 95 ? 4.681 7.783 23.972 1.00 40.69 95 MET A C 1
ATOM 751 O O . MET A 1 95 ? 4.437 8.920 23.568 1.00 40.69 95 MET A O 1
ATOM 755 N N . SER A 1 96 ? 4.425 7.405 25.225 1.00 44.75 96 SER A N 1
ATOM 756 C CA . SER A 1 96 ? 4.112 8.355 26.295 1.00 44.75 96 SER A CA 1
ATOM 757 C C . SER A 1 96 ? 5.272 9.338 26.499 1.00 44.75 96 SER A C 1
ATOM 759 O O . SER A 1 96 ? 6.434 8.962 26.343 1.00 44.75 96 SER A O 1
ATOM 761 N N . GLY A 1 97 ? 4.978 10.557 26.968 1.00 48.00 97 GLY A N 1
ATOM 762 C CA . GLY A 1 97 ? 5.998 11.486 27.478 1.00 48.00 97 GLY A CA 1
ATOM 763 C C . GLY A 1 97 ? 6.830 10.924 28.646 1.00 48.00 97 GLY A C 1
ATOM 764 O O . GLY A 1 97 ? 7.869 11.483 28.974 1.00 48.00 97 GLY A O 1
ATOM 765 N N . GLU A 1 98 ? 6.409 9.799 29.235 1.00 48.91 98 GLU A N 1
ATOM 766 C CA . GLU A 1 98 ? 7.106 9.061 30.300 1.00 48.91 98 GLU A CA 1
ATOM 767 C C . GLU A 1 98 ? 7.808 7.774 29.812 1.00 48.91 98 GLU A C 1
ATOM 769 O O . GLU A 1 98 ? 8.246 6.961 30.626 1.00 48.91 98 GLU A O 1
ATOM 774 N N . GLY A 1 99 ? 7.904 7.538 28.497 1.00 43.53 99 GLY A N 1
ATOM 775 C CA . GLY A 1 99 ? 8.661 6.406 27.937 1.00 43.53 99 GLY A CA 1
ATOM 776 C C . GLY A 1 99 ? 7.996 5.027 28.064 1.00 43.53 99 GLY A C 1
ATOM 777 O O . GLY A 1 99 ? 8.666 4.012 27.900 1.00 43.53 99 GLY A O 1
ATOM 778 N N . LYS A 1 100 ? 6.688 4.967 28.347 1.00 41.50 100 LYS A N 1
ATOM 779 C CA . LYS A 1 100 ? 5.887 3.730 28.273 1.00 41.50 100 LYS A CA 1
ATOM 780 C C . LYS A 1 100 ? 5.055 3.698 26.992 1.00 41.50 100 LYS A C 1
ATOM 782 O O . LYS A 1 100 ? 4.398 4.686 26.663 1.00 41.50 100 LYS A O 1
ATOM 787 N N . GLU A 1 101 ? 5.055 2.561 26.299 1.00 48.16 101 GLU A N 1
ATOM 788 C CA . GLU A 1 101 ? 4.171 2.314 25.158 1.00 48.16 101 GLU A CA 1
ATOM 789 C C . GLU A 1 101 ? 2.713 2.342 25.621 1.00 48.16 101 GLU A C 1
ATOM 791 O O . GLU A 1 101 ? 2.295 1.561 26.480 1.00 48.16 101 GLU A O 1
ATOM 796 N N . MET A 1 102 ? 1.929 3.266 25.070 1.00 46.50 102 MET A N 1
ATOM 797 C CA . MET A 1 102 ? 0.493 3.323 25.306 1.00 46.50 102 MET A CA 1
ATOM 798 C C . MET A 1 102 ? -0.250 2.991 24.020 1.00 46.50 102 MET A C 1
ATOM 800 O O . MET A 1 102 ? -0.023 3.588 22.969 1.00 46.50 102 MET A O 1
ATOM 804 N N . ARG A 1 103 ? -1.195 2.055 24.131 1.00 55.62 103 ARG A N 1
ATOM 805 C CA . ARG A 1 103 ? -2.189 1.773 23.096 1.00 55.62 103 ARG A CA 1
ATOM 806 C C . ARG A 1 103 ? -3.217 2.906 23.110 1.00 55.62 103 ARG A C 1
ATOM 808 O O . ARG A 1 103 ? -4.133 2.896 23.934 1.00 55.62 103 ARG A O 1
ATOM 815 N N . LYS A 1 104 ? -3.046 3.911 22.247 1.00 55.44 104 LYS A N 1
ATOM 816 C CA . LYS A 1 104 ? -4.054 4.958 22.042 1.00 55.44 104 LYS A CA 1
ATOM 817 C C . LYS A 1 104 ? -5.099 4.418 21.098 1.00 55.44 104 LYS A C 1
ATOM 819 O O . LYS A 1 104 ? -4.770 3.874 20.055 1.00 55.44 104 LYS A O 1
ATOM 824 N N . PHE A 1 105 ? -6.353 4.633 21.437 1.00 64.19 105 PHE A N 1
ATOM 825 C CA . PHE A 1 105 ? -7.416 4.343 20.513 1.00 64.19 105 PHE A CA 1
ATOM 826 C C . PHE A 1 105 ? -7.798 5.586 19.690 1.00 64.19 105 PHE A C 1
ATOM 828 O O . PHE A 1 105 ? -7.950 6.669 20.254 1.00 64.19 105 PHE A O 1
ATOM 835 N N . LEU A 1 106 ? -7.932 5.442 18.371 1.00 66.12 106 LEU A N 1
ATOM 836 C CA . LEU A 1 106 ? -8.288 6.526 17.455 1.00 66.12 106 LEU A CA 1
ATOM 837 C C . LEU A 1 106 ? -9.806 6.640 17.295 1.00 66.12 106 LEU A C 1
ATOM 839 O O . LEU A 1 106 ? -10.506 5.639 17.113 1.00 66.12 106 LEU A O 1
ATOM 843 N N . THR A 1 107 ? -10.301 7.875 17.296 1.00 74.62 107 THR A N 1
ATOM 844 C CA . THR A 1 107 ? -11.661 8.223 16.862 1.00 74.62 107 THR A CA 1
ATOM 845 C C . THR A 1 107 ? -11.844 7.967 15.356 1.00 74.62 107 THR A C 1
ATOM 847 O O . THR A 1 107 ? -10.856 7.839 14.626 1.00 74.62 107 THR A O 1
ATOM 850 N N . PRO A 1 108 ? -13.086 7.941 14.832 1.00 76.62 108 PRO A N 1
ATOM 851 C CA . PRO A 1 108 ? -13.314 7.839 13.388 1.00 76.62 108 PRO A CA 1
ATOM 852 C C . PRO A 1 108 ? -12.627 8.949 12.575 1.00 76.62 108 PRO A C 1
ATOM 854 O O . PRO A 1 108 ? -12.090 8.682 11.504 1.00 76.62 108 PRO A O 1
ATOM 857 N N . ALA A 1 109 ? -12.585 10.180 13.099 1.00 76.06 109 ALA A N 1
ATOM 858 C CA . ALA A 1 109 ? -11.920 11.304 12.439 1.00 76.06 109 ALA A CA 1
ATOM 859 C C . ALA A 1 109 ? -10.392 11.131 12.404 1.00 76.06 109 ALA A C 1
ATOM 861 O O . ALA A 1 109 ? -9.769 11.333 11.365 1.00 76.06 109 ALA A O 1
ATOM 862 N N . GLU A 1 110 ? -9.785 10.700 13.514 1.00 76.56 110 GLU A N 1
ATOM 863 C CA . GLU A 1 110 ? -8.348 10.398 13.563 1.00 76.56 110 GLU A CA 1
ATOM 864 C C . GLU A 1 110 ? -7.994 9.195 12.677 1.00 76.56 110 GLU A C 1
ATOM 866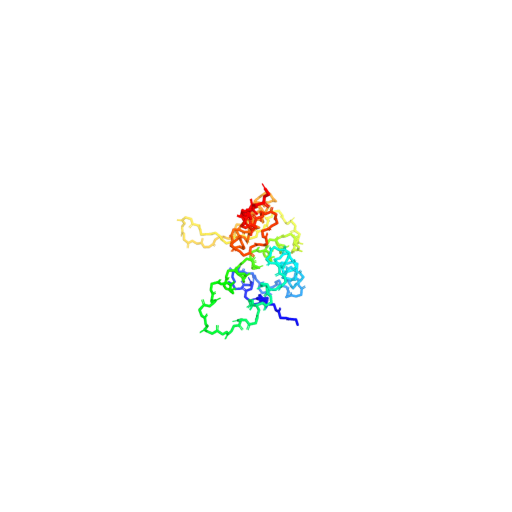 O O . GLU A 1 110 ? -6.982 9.215 11.984 1.00 76.56 110 GLU A O 1
ATOM 871 N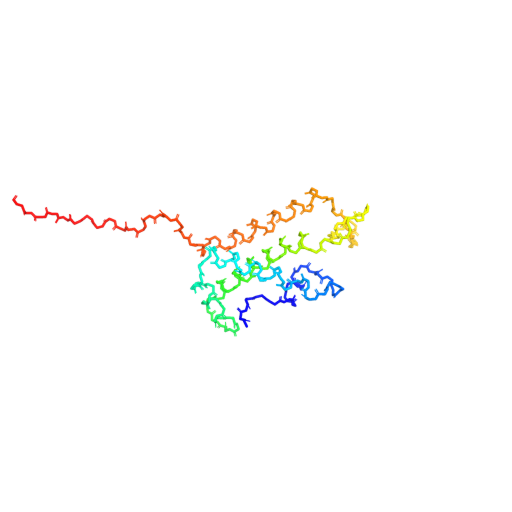 N . THR A 1 111 ? -8.859 8.180 12.633 1.00 80.56 111 THR A N 1
ATOM 872 C CA . THR A 1 111 ? -8.735 7.027 11.728 1.00 80.56 111 THR A CA 1
ATOM 873 C C . THR A 1 111 ? -8.719 7.471 10.268 1.00 80.56 111 THR A C 1
ATOM 875 O O . THR A 1 111 ? -7.854 7.056 9.498 1.00 80.56 111 THR A O 1
ATOM 878 N N . GLN A 1 112 ? -9.656 8.343 9.885 1.00 82.69 112 GLN A N 1
ATOM 879 C CA . GLN A 1 112 ? -9.708 8.905 8.541 1.00 82.69 112 GLN A CA 1
ATOM 880 C C . GLN A 1 112 ? -8.454 9.727 8.230 1.00 82.69 112 GLN A C 1
ATOM 882 O O . GLN A 1 112 ? -7.911 9.597 7.138 1.00 82.69 112 GLN A O 1
ATOM 887 N N . ALA A 1 113 ? -7.974 10.535 9.177 1.00 83.50 113 ALA A N 1
ATOM 888 C CA . ALA A 1 113 ? -6.758 11.323 8.996 1.00 83.50 113 ALA A CA 1
ATOM 889 C C . ALA A 1 113 ? -5.533 10.432 8.730 1.00 83.50 113 ALA A C 1
ATOM 891 O O . ALA A 1 113 ? -4.792 10.692 7.783 1.00 83.50 113 ALA A O 1
ATOM 892 N N . VAL A 1 114 ? -5.362 9.345 9.492 1.00 84.94 114 VAL A N 1
ATOM 893 C CA . VAL A 1 114 ? -4.283 8.369 9.258 1.00 84.94 114 VAL A CA 1
ATOM 894 C C . VAL A 1 114 ? -4.446 7.694 7.897 1.00 84.94 114 VAL A C 1
ATOM 896 O O . VAL A 1 114 ? -3.484 7.603 7.140 1.00 84.94 114 VAL A O 1
ATOM 899 N N . ALA A 1 115 ? -5.656 7.260 7.538 1.00 86.25 115 ALA A N 1
ATOM 900 C CA . ALA A 1 115 ? -5.897 6.628 6.242 1.00 86.25 115 ALA A CA 1
ATOM 901 C C . ALA A 1 115 ? -5.566 7.562 5.066 1.00 86.25 115 ALA A C 1
ATOM 903 O O . ALA A 1 115 ? -4.975 7.117 4.081 1.00 86.25 115 ALA A O 1
ATOM 904 N N . VAL A 1 116 ? -5.916 8.848 5.164 1.00 89.00 116 VAL A N 1
ATOM 905 C CA . VAL A 1 116 ? -5.568 9.864 4.158 1.00 89.00 116 VAL A CA 1
ATOM 906 C C . VAL A 1 116 ? -4.058 10.065 4.099 1.00 89.00 116 VAL A C 1
ATOM 908 O O . VAL A 1 116 ? -3.492 10.024 3.013 1.00 89.00 116 VAL A O 1
ATOM 911 N N . GLN A 1 117 ? -3.388 10.197 5.245 1.00 89.50 117 GLN A N 1
ATOM 912 C CA . GLN A 1 117 ? -1.933 10.349 5.292 1.00 89.50 117 GLN A CA 1
ATOM 913 C C . GLN A 1 117 ? -1.209 9.186 4.603 1.00 89.50 117 GLN A C 1
ATOM 915 O O . GLN A 1 117 ? -0.266 9.404 3.850 1.00 89.50 117 GLN A O 1
ATOM 920 N N . MET A 1 118 ? -1.666 7.953 4.820 1.00 90.56 118 MET A N 1
ATOM 921 C CA . MET A 1 118 ? -1.070 6.761 4.207 1.00 90.56 118 MET A CA 1
ATOM 922 C C . MET A 1 118 ? -1.267 6.738 2.688 1.00 90.56 118 MET A C 1
ATOM 924 O O . MET A 1 118 ? -0.366 6.333 1.957 1.00 90.56 118 MET A O 1
ATOM 928 N N . LEU A 1 119 ? -2.416 7.213 2.200 1.00 92.06 119 LEU A N 1
ATOM 929 C CA . LEU A 1 119 ? -2.649 7.369 0.766 1.00 92.06 119 LEU A CA 1
ATOM 930 C C . LEU A 1 119 ? -1.726 8.429 0.149 1.00 92.06 119 LEU A C 1
ATOM 932 O O . LEU A 1 119 ? -1.159 8.178 -0.913 1.00 92.06 119 LEU A O 1
ATOM 936 N N . GLU A 1 120 ? -1.574 9.583 0.800 1.00 92.31 120 GLU A N 1
ATOM 937 C CA . GLU A 1 120 ? -0.713 10.665 0.307 1.00 92.31 120 GLU A CA 1
ATOM 938 C C . GLU A 1 120 ? 0.762 10.257 0.304 1.00 92.31 120 GLU A C 1
ATOM 940 O O . GLU A 1 120 ? 1.428 10.426 -0.710 1.00 92.31 120 GLU A O 1
ATOM 945 N N . LEU A 1 121 ? 1.251 9.607 1.366 1.00 90.94 121 LEU A N 1
ATOM 946 C CA . LEU A 1 121 ? 2.616 9.066 1.401 1.00 90.94 121 LEU A CA 1
ATOM 947 C C . LEU A 1 121 ? 2.849 8.044 0.285 1.00 90.94 121 LEU A C 1
ATOM 949 O O . LEU A 1 121 ? 3.877 8.074 -0.386 1.00 90.94 121 LEU A O 1
ATOM 953 N N . ALA A 1 122 ? 1.888 7.145 0.047 1.00 92.62 122 ALA A N 1
ATOM 954 C CA . ALA A 1 122 ? 1.993 6.194 -1.054 1.00 92.62 122 ALA A CA 1
ATOM 955 C C . ALA A 1 122 ? 2.076 6.896 -2.416 1.00 92.62 122 ALA A C 1
ATOM 957 O O . ALA A 1 122 ? 2.792 6.436 -3.305 1.00 92.62 122 ALA A O 1
ATOM 958 N N . ARG A 1 123 ? 1.327 7.991 -2.582 1.00 92.50 123 ARG A N 1
ATOM 959 C CA . ARG A 1 123 ? 1.317 8.790 -3.804 1.00 92.50 123 ARG A CA 1
ATOM 960 C C . ARG A 1 123 ? 2.636 9.528 -3.997 1.00 92.50 123 ARG A C 1
ATOM 962 O O . ARG A 1 123 ? 3.181 9.441 -5.085 1.00 92.50 123 ARG A O 1
ATOM 969 N N . GLU A 1 124 ? 3.137 10.203 -2.971 1.00 93.50 124 GLU A N 1
ATOM 970 C CA . GLU A 1 124 ? 4.405 10.942 -3.004 1.00 93.50 124 GLU A CA 1
ATOM 971 C C . GLU A 1 124 ? 5.574 10.020 -3.379 1.00 93.50 124 GLU A C 1
ATOM 973 O O . GLU A 1 124 ? 6.358 10.334 -4.267 1.00 93.50 124 GLU A O 1
ATOM 978 N N . ILE A 1 125 ? 5.632 8.821 -2.790 1.00 91.94 125 ILE A N 1
ATOM 979 C CA . ILE A 1 125 ? 6.666 7.826 -3.114 1.00 91.94 125 ILE A CA 1
ATOM 980 C C . ILE A 1 125 ? 6.545 7.334 -4.565 1.00 91.94 125 ILE A C 1
ATOM 982 O O . ILE A 1 125 ? 7.549 7.100 -5.234 1.00 91.94 125 ILE A O 1
ATOM 986 N N . ALA A 1 126 ? 5.319 7.140 -5.059 1.00 90.81 126 ALA A N 1
ATOM 987 C CA . ALA A 1 126 ? 5.085 6.646 -6.413 1.00 90.81 126 ALA A CA 1
ATOM 988 C C . ALA A 1 126 ? 5.172 7.741 -7.490 1.00 90.81 126 ALA A C 1
ATOM 990 O O . ALA A 1 126 ? 5.309 7.400 -8.664 1.00 90.81 126 ALA A O 1
ATOM 991 N N . GLU A 1 127 ? 5.089 9.022 -7.115 1.00 91.69 127 GLU A N 1
ATOM 992 C CA . GLU A 1 127 ? 5.028 10.184 -8.012 1.00 91.69 127 GLU A CA 1
ATOM 993 C C . GLU A 1 127 ? 6.103 10.180 -9.111 1.00 91.69 127 GLU A C 1
ATOM 995 O O . GLU A 1 127 ? 5.729 10.359 -10.273 1.00 91.69 127 GLU A O 1
ATOM 1000 N N . PRO A 1 128 ? 7.391 9.885 -8.829 1.00 89.88 128 PRO A N 1
ATOM 1001 C CA . PRO A 1 128 ? 8.439 9.872 -9.855 1.00 89.88 128 PRO A CA 1
ATOM 1002 C C . PRO A 1 128 ? 8.225 8.830 -10.959 1.00 89.88 128 PRO A C 1
ATOM 1004 O O . PRO A 1 128 ? 8.808 8.937 -12.037 1.00 89.88 128 PRO A O 1
ATOM 1007 N N . TYR A 1 129 ? 7.410 7.813 -10.683 1.00 88.44 129 TYR A N 1
ATOM 1008 C CA . TYR A 1 129 ? 7.166 6.671 -11.558 1.00 88.44 129 TYR A CA 1
ATOM 1009 C C . TYR A 1 129 ? 5.749 6.669 -12.134 1.00 88.44 129 TYR A C 1
ATOM 1011 O O . TYR A 1 129 ? 5.391 5.742 -12.862 1.00 88.44 129 TYR A O 1
ATOM 1019 N N . MET A 1 130 ? 4.914 7.651 -11.776 1.00 89.06 130 MET A N 1
ATOM 1020 C CA . MET A 1 130 ? 3.545 7.703 -12.266 1.00 89.06 130 MET A CA 1
ATOM 1021 C C . MET A 1 130 ? 3.511 7.979 -13.765 1.00 89.06 130 MET A C 1
ATOM 1023 O O . MET A 1 130 ? 4.303 8.751 -14.306 1.00 89.06 130 MET A O 1
ATOM 1027 N N . LEU A 1 131 ? 2.535 7.369 -14.43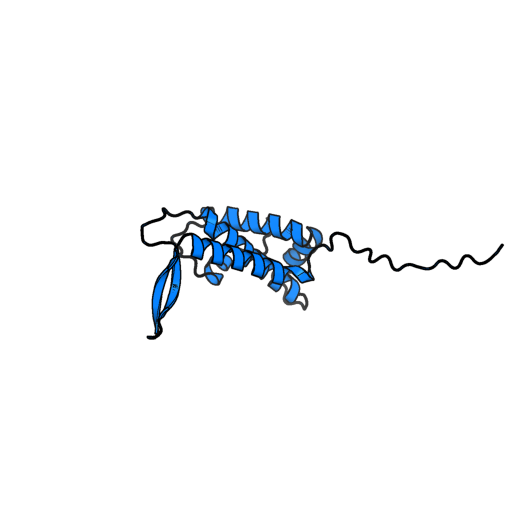1 1.00 82.81 131 LEU A N 1
ATOM 1028 C CA . LEU A 1 131 ? 2.186 7.689 -15.800 1.00 82.81 131 LEU A CA 1
ATOM 1029 C C . LEU A 1 131 ? 1.863 9.185 -15.870 1.00 82.81 131 LEU A C 1
ATOM 1031 O O . LEU A 1 131 ? 0.942 9.677 -15.216 1.00 82.81 131 LEU A O 1
ATOM 1035 N N . LEU A 1 132 ? 2.652 9.908 -16.659 1.00 65.94 132 LEU A N 1
ATOM 1036 C CA . LEU A 1 132 ? 2.383 11.286 -17.040 1.00 65.94 132 LEU A CA 1
ATOM 1037 C C . LEU A 1 132 ? 1.120 11.292 -17.911 1.00 65.94 132 LEU A C 1
ATOM 1039 O O . LEU A 1 132 ? 1.216 11.208 -19.133 1.00 65.94 132 LEU A O 1
ATOM 1043 N N . ASP A 1 133 ? -0.071 11.363 -17.327 1.00 57.56 133 ASP A N 1
ATOM 1044 C CA . ASP A 1 133 ? -1.285 11.589 -18.116 1.00 57.56 133 ASP A CA 1
ATOM 1045 C C . ASP A 1 133 ? -1.244 13.021 -18.708 1.00 57.56 133 ASP A C 1
ATOM 1047 O O . ASP A 1 133 ? -1.746 13.976 -18.117 1.00 57.56 133 ASP A O 1
ATOM 1051 N N . GLY A 1 134 ? -0.637 13.178 -19.897 1.00 41.34 134 GLY A N 1
ATOM 1052 C CA . GLY A 1 134 ? -0.986 14.230 -20.864 1.00 41.34 134 GLY A CA 1
ATOM 1053 C C . GLY A 1 134 ? -0.045 15.423 -21.094 1.00 41.34 134 GLY A C 1
ATOM 1054 O O . GLY A 1 134 ? -0.472 16.360 -21.767 1.00 41.34 134 GLY A O 1
ATOM 1055 N N . THR A 1 135 ? 1.205 15.449 -20.629 1.00 38.88 135 THR A N 1
ATOM 1056 C CA . THR A 1 135 ? 2.145 16.495 -21.091 1.00 38.88 135 THR A CA 1
ATOM 1057 C C . THR A 1 135 ? 2.781 16.039 -22.405 1.00 38.88 135 THR A C 1
ATOM 1059 O O . THR A 1 135 ? 3.435 14.995 -22.401 1.00 38.88 135 THR A O 1
ATOM 1062 N N . PRO A 1 136 ? 2.634 16.758 -23.537 1.00 37.81 136 PRO A N 1
ATOM 1063 C CA . PRO A 1 136 ? 3.317 16.373 -24.758 1.00 37.81 136 PRO A CA 1
ATOM 1064 C C . PRO A 1 136 ? 4.812 16.613 -24.551 1.00 37.81 136 PRO A C 1
ATOM 1066 O O . PRO A 1 136 ? 5.316 17.710 -24.764 1.00 37.81 136 PRO A O 1
ATOM 1069 N N . THR A 1 137 ? 5.554 15.570 -24.198 1.00 41.00 137 THR A N 1
ATOM 1070 C CA . THR A 1 137 ? 6.987 15.463 -24.498 1.00 41.00 137 THR A CA 1
ATOM 1071 C C . THR A 1 137 ? 7.170 15.058 -25.963 1.00 41.00 137 THR A C 1
ATOM 1073 O O . THR A 1 137 ? 7.980 14.209 -26.309 1.00 41.00 137 THR A O 1
ATOM 1076 N N . GLY A 1 138 ? 6.398 15.683 -26.853 1.00 36.94 138 GLY A N 1
ATOM 1077 C CA . GLY A 1 138 ? 6.801 15.847 -28.234 1.00 36.94 138 GLY A CA 1
ATOM 1078 C C . GLY A 1 138 ? 7.689 17.075 -28.257 1.00 36.94 138 GLY A C 1
ATOM 1079 O O . GLY A 1 138 ? 7.195 18.199 -28.187 1.00 36.94 138 GLY A O 1
ATOM 1080 N N . SER A 1 139 ? 9.001 16.876 -28.314 1.00 38.38 139 SER A N 1
ATOM 1081 C CA . SER A 1 139 ? 9.884 17.894 -28.870 1.00 38.38 139 SER A CA 1
ATOM 1082 C C . SER A 1 139 ? 9.249 18.389 -30.170 1.00 38.38 139 SER A C 1
ATOM 1084 O O . SER A 1 139 ? 9.061 17.601 -31.096 1.00 38.38 139 SER A O 1
ATOM 1086 N N . PHE A 1 140 ? 8.873 19.667 -30.233 1.00 43.03 140 PHE A N 1
ATOM 1087 C CA . PHE A 1 140 ? 8.578 20.303 -31.509 1.00 43.03 140 PHE A CA 1
ATOM 1088 C C . PHE A 1 140 ? 9.882 20.285 -32.310 1.00 43.03 140 PHE A C 1
ATOM 1090 O O . PHE A 1 140 ? 10.734 21.157 -32.141 1.00 43.03 140 PHE A O 1
ATOM 1097 N N . GLU A 1 141 ? 10.059 19.279 -33.166 1.00 42.34 141 GLU A N 1
ATOM 1098 C CA . GLU A 1 141 ? 10.867 19.472 -34.359 1.00 42.34 141 GLU A CA 1
ATOM 1099 C C . GLU A 1 141 ? 10.136 20.525 -35.183 1.00 42.34 141 GLU A C 1
ATOM 1101 O O . GLU A 1 141 ? 9.101 20.275 -35.802 1.00 42.34 141 GLU A O 1
ATOM 1106 N N . VAL A 1 142 ? 10.655 21.749 -35.133 1.00 45.19 142 VAL A N 1
ATOM 1107 C CA . VAL A 1 142 ? 10.382 22.733 -36.169 1.00 45.19 142 VAL A CA 1
ATOM 1108 C C . VAL A 1 142 ? 10.996 22.155 -37.436 1.00 45.19 142 VAL A C 1
ATOM 1110 O O . VAL A 1 142 ? 12.195 22.295 -37.672 1.00 45.19 142 VAL A O 1
ATOM 1113 N N . VAL A 1 143 ? 10.187 21.453 -38.228 1.00 50.34 143 VAL A N 1
ATOM 1114 C CA . VAL A 1 143 ? 10.535 21.171 -39.616 1.00 50.34 143 VAL A CA 1
ATOM 1115 C C . VAL A 1 143 ? 10.650 22.535 -40.284 1.00 50.34 143 VAL A C 1
ATOM 1117 O O . VAL A 1 143 ? 9.669 23.268 -40.406 1.00 50.34 143 VAL A O 1
ATOM 1120 N N . SER A 1 144 ? 11.877 22.925 -40.627 1.00 54.16 144 SER A N 1
ATOM 1121 C CA . SER A 1 144 ? 12.085 24.057 -41.511 1.00 54.16 144 SER A CA 1
ATOM 1122 C C . SER A 1 144 ? 11.522 23.662 -42.870 1.00 54.16 144 SER A C 1
ATOM 1124 O O . SER A 1 144 ? 12.151 22.879 -43.583 1.00 54.16 144 SER A O 1
ATOM 1126 N N . ASP A 1 145 ? 10.362 24.198 -43.235 1.00 42.22 145 ASP A N 1
ATOM 1127 C CA . ASP A 1 145 ? 9.941 24.198 -44.631 1.00 42.22 145 ASP A CA 1
ATOM 1128 C C . ASP A 1 145 ? 10.853 25.171 -45.381 1.00 42.22 145 ASP A C 1
ATOM 1130 O O . ASP A 1 145 ? 10.616 26.377 -45.483 1.00 42.22 145 ASP A O 1
ATOM 1134 N N . GLY A 1 146 ? 11.976 24.623 -45.836 1.00 51.19 146 GLY A N 1
ATOM 1135 C CA . GLY A 1 146 ? 12.717 25.174 -46.946 1.00 51.19 146 GLY A CA 1
ATOM 1136 C C . GLY A 1 146 ? 11.938 24.924 -48.235 1.00 51.19 146 GLY A C 1
ATOM 1137 O O . GLY A 1 146 ? 11.613 23.785 -48.550 1.00 51.19 146 GLY A O 1
ATOM 1138 N N . GLU A 1 147 ? 11.747 26.015 -48.974 1.00 42.56 147 GLU A N 1
ATOM 1139 C CA . GLU A 1 147 ? 11.568 26.088 -50.430 1.00 42.56 147 GLU A CA 1
ATOM 1140 C C . GLU A 1 147 ? 10.144 25.930 -51.002 1.00 42.56 147 GLU A C 1
ATOM 1142 O O . GLU A 1 147 ? 9.656 24.836 -51.280 1.00 42.56 147 GLU A O 1
ATOM 1147 N N . CYS A 1 148 ? 9.546 27.088 -51.316 1.00 42.62 148 CYS A N 1
ATOM 1148 C CA . CYS A 1 148 ? 8.958 27.389 -52.628 1.00 42.62 148 CYS A CA 1
ATOM 1149 C C . CYS A 1 148 ? 9.326 28.825 -53.027 1.00 42.62 148 CYS A C 1
ATOM 1151 O O . CYS A 1 148 ? 9.173 29.726 -52.171 1.00 42.62 148 CYS A O 1
#

Radius of gyration: 20.55 Å; chains: 1; bounding box: 38×42×83 Å

pLDDT: mean 72.78, std 19.64, range [34.75, 93.5]

Foldseek 3Di:
DQALDDLVRLCVVQVPDPVQDRVLLVVLLVVLLVVLCQFQNPVLRVVLSVCPPPPDPCCLSSVLLSLLSSLSSVLVCLVRVCDDCDVQAQFDFDQDPVRDTDGHHDDPVRSVVSSVVSNVSSCVSCVVRTDPPDDPPPPPPPPPPDDD

Secondary structure (DSSP, 8-state):
---S--HHHHHHHHT--TTS-HHHHHHHHHHHHHHHHHHH-HHHHHHHHHTTT--STTHHHHHHHHHHHHHHHHHHHHHHS-----SS-EEEEEE-TTS-EEEEEEPHHHHHHHHHHHHHHHHHHHGGGS---S--------------